Protein AF-A0A2M7PTF0-F1 (afdb_monomer)

pLDDT: mean 96.98, std 5.92, range [62.12, 98.88]

Solvent-accessible surface area (backbone atoms only — not comparable to full-atom values): 2552 Å² total; per-residue (Å²): 130,62,67,66,41,53,52,26,48,55,50,15,54,55,23,42,60,48,14,52,56,26,45,78,68,67,40,48,73,60,13,52,53,26,43,51,51,17,52,49,28,46,52,52,30,54,60,70,73,104

Sequence (50 aa):
MNEEINQLIEKAKRSVGAAEKLFDGGDYDFSVSRSYYAMFYCAEAVLLAR

Nearest PDB structures (foldseek):
  9eon-assembly1_A  TM=9.889E-01  e=1.289E+00  Synechocystis sp. PCC 6803
  7o3x-assembly1_E  TM=9.835E-01  e=1.662E+00  Synechocystis sp. PCC 6803 substr. Kazusa
  4di0-assembly1_B  TM=9.918E-01  e=2.011E+00  Burkholderia pseudomallei 1710b
  4zmc-assembly1_F  TM=9.985E-01  e=4.043E+00  Pseudo-nitzschia multiseries
  2hr5-assembly1_A  TM=9.886E-01  e=5.918E+00  Pyrococcus furiosus

Mean predicted aligned error: 2.27 Å

Structure (mmCIF, N/CA/C/O backbone):
data_AF-A0A2M7PTF0-F1
#
_entry.id   AF-A0A2M7PTF0-F1
#
loop_
_atom_site.group_PDB
_atom_site.id
_atom_site.type_symbol
_atom_site.label_atom_id
_atom_site.label_alt_id
_atom_site.label_comp_id
_atom_site.label_asym_id
_atom_site.label_entity_id
_atom_site.label_seq_id
_atom_site.pdbx_PDB_ins_code
_atom_site.Cartn_x
_atom_site.Cartn_y
_atom_site.Cartn_z
_atom_site.occupancy
_atom_site.B_iso_or_equiv
_atom_site.auth_seq_id
_atom_site.auth_comp_id
_atom_site.auth_asym_id
_atom_site.auth_atom_id
_atom_site.pdbx_PDB_model_num
ATOM 1 N N . MET A 1 1 ? -17.319 3.640 12.197 1.00 62.12 1 MET A N 1
ATOM 2 C CA . MET A 1 1 ? -16.071 3.061 11.652 1.00 62.12 1 MET A CA 1
ATOM 3 C C . MET A 1 1 ? -14.935 3.671 12.452 1.00 62.12 1 MET A C 1
ATOM 5 O O . MET A 1 1 ? -14.966 4.883 12.626 1.00 62.12 1 MET A O 1
ATOM 9 N N . ASN A 1 2 ? -14.052 2.866 13.046 1.00 86.62 2 ASN A N 1
ATOM 10 C CA . ASN A 1 2 ? -12.960 3.376 13.882 1.00 86.62 2 ASN A CA 1
ATOM 11 C C . ASN A 1 2 ? -12.026 4.249 13.018 1.00 86.62 2 ASN A C 1
ATOM 13 O O . ASN A 1 2 ? -11.622 3.824 11.937 1.00 86.62 2 ASN A O 1
ATOM 17 N N . GLU A 1 3 ? -11.727 5.465 13.472 1.00 94.75 3 GLU A N 1
ATOM 18 C CA . GLU A 1 3 ? -10.883 6.425 12.751 1.00 94.75 3 GLU A CA 1
ATOM 19 C C . GLU A 1 3 ? -9.487 5.852 12.466 1.00 94.75 3 GLU A C 1
ATOM 21 O O . GLU A 1 3 ? -8.939 6.042 11.383 1.00 94.75 3 GLU A O 1
ATOM 26 N N . GLU A 1 4 ? -8.950 5.050 13.384 1.00 96.62 4 GLU A N 1
ATOM 27 C CA . GLU A 1 4 ? -7.664 4.375 13.208 1.00 96.62 4 GLU A CA 1
ATOM 28 C C . GLU A 1 4 ? -7.696 3.348 12.064 1.00 96.62 4 GLU A C 1
ATOM 30 O O . GLU A 1 4 ? -6.794 3.309 11.225 1.00 96.62 4 GLU A O 1
ATOM 35 N N . ILE A 1 5 ? -8.786 2.577 11.958 1.00 98.06 5 ILE A N 1
ATOM 36 C CA . ILE A 1 5 ? -9.003 1.634 10.851 1.00 98.06 5 ILE A CA 1
ATOM 37 C C . ILE A 1 5 ? -9.047 2.394 9.522 1.00 98.06 5 ILE A C 1
ATOM 39 O O . ILE A 1 5 ? -8.400 1.983 8.559 1.00 98.06 5 ILE A O 1
ATOM 43 N N . ASN A 1 6 ? -9.749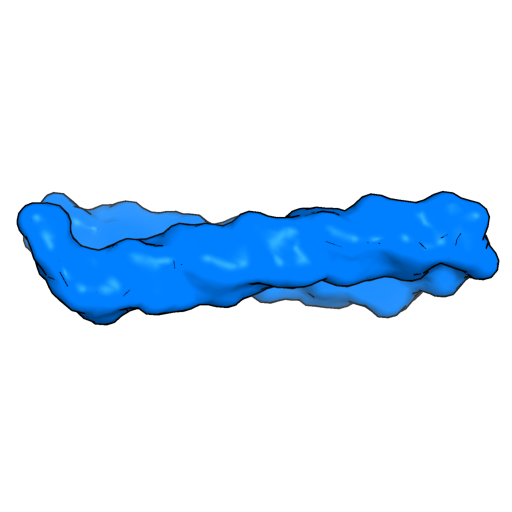 3.530 9.460 1.00 97.62 6 ASN A N 1
ATOM 44 C CA . ASN A 1 6 ? -9.812 4.344 8.243 1.00 97.62 6 ASN A CA 1
ATOM 45 C C . ASN A 1 6 ? -8.424 4.832 7.820 1.00 97.62 6 ASN A C 1
ATOM 47 O O . ASN A 1 6 ? -8.058 4.735 6.649 1.00 97.62 6 ASN A O 1
ATOM 51 N N . GLN A 1 7 ? -7.625 5.309 8.774 1.00 98.38 7 GLN A N 1
ATOM 52 C CA . GLN A 1 7 ? -6.269 5.785 8.508 1.00 98.38 7 GLN A CA 1
ATOM 53 C C . GLN A 1 7 ? -5.350 4.670 8.000 1.00 98.38 7 GLN A C 1
ATOM 55 O O . GLN A 1 7 ? -4.541 4.911 7.099 1.00 98.38 7 GLN A O 1
ATOM 60 N N . LEU A 1 8 ? -5.476 3.452 8.532 1.00 98.50 8 LEU A N 1
ATOM 61 C CA . LEU A 1 8 ? -4.740 2.281 8.048 1.00 98.50 8 LEU A CA 1
ATOM 62 C C . LEU A 1 8 ? -5.146 1.909 6.620 1.00 98.50 8 LEU A C 1
ATOM 64 O O . LEU A 1 8 ? -4.277 1.723 5.766 1.00 98.50 8 LEU A O 1
ATOM 68 N N . ILE A 1 9 ? -6.445 1.895 6.319 1.00 98.44 9 ILE A N 1
ATOM 69 C CA . ILE A 1 9 ? -6.937 1.634 4.960 1.00 98.44 9 ILE A CA 1
ATOM 70 C C . ILE A 1 9 ? -6.452 2.708 3.972 1.00 98.44 9 ILE A C 1
ATOM 72 O O . ILE A 1 9 ? -6.019 2.375 2.868 1.00 98.44 9 ILE A O 1
ATOM 76 N N . GLU A 1 10 ? -6.426 3.985 4.357 1.00 98.62 10 GLU A N 1
ATOM 77 C CA . GLU A 1 10 ? -5.881 5.051 3.503 1.00 98.62 10 GLU A CA 1
ATOM 78 C C . GLU A 1 10 ? -4.355 4.961 3.325 1.00 98.62 10 GLU A C 1
ATOM 80 O O . GLU A 1 10 ? -3.823 5.279 2.256 1.00 98.62 10 GLU A O 1
ATOM 85 N N . LYS A 1 11 ? -3.607 4.488 4.330 1.00 98.56 11 LYS A N 1
ATOM 86 C CA . LYS A 1 11 ? -2.177 4.162 4.164 1.00 98.56 11 LYS A CA 1
ATOM 87 C C . LYS A 1 11 ? -1.976 2.989 3.202 1.00 98.56 11 LYS A C 1
ATOM 89 O O . LYS A 1 11 ? -1.079 3.062 2.357 1.00 98.56 11 LYS A O 1
ATOM 94 N N . ALA A 1 12 ? -2.811 1.954 3.285 1.00 98.81 12 ALA A N 1
ATOM 95 C CA . ALA A 1 12 ? -2.762 0.814 2.376 1.00 98.81 12 ALA A CA 1
ATOM 96 C C . ALA A 1 12 ? -3.000 1.248 0.924 1.00 98.81 12 ALA A C 1
ATOM 98 O O . ALA A 1 12 ? -2.153 0.996 0.069 1.00 98.81 12 ALA A O 1
ATOM 99 N N . LYS A 1 13 ? -4.077 1.999 0.658 1.00 98.81 13 LYS A N 1
ATOM 100 C CA . LYS A 1 13 ? -4.395 2.523 -0.685 1.00 98.81 13 LYS A CA 1
ATOM 101 C C . LYS A 1 13 ? -3.261 3.361 -1.271 1.00 98.81 13 LYS A C 1
ATOM 103 O O . LYS A 1 13 ? -2.865 3.149 -2.414 1.00 98.81 13 LYS A O 1
ATOM 108 N N . ARG A 1 14 ? -2.695 4.285 -0.484 1.00 98.81 14 ARG A N 1
ATOM 109 C CA . ARG A 1 14 ? -1.540 5.089 -0.924 1.00 98.81 14 ARG A CA 1
ATOM 110 C C . ARG A 1 14 ? -0.318 4.228 -1.229 1.00 98.81 14 ARG A C 1
ATOM 112 O O . ARG A 1 14 ? 0.416 4.538 -2.162 1.00 98.81 14 ARG A O 1
ATOM 119 N N . SER A 1 15 ? -0.102 3.164 -0.459 1.00 98.75 15 SER A N 1
ATOM 120 C CA . SER A 1 15 ? 1.010 2.237 -0.679 1.00 98.75 15 SER A CA 1
ATOM 121 C C . SER A 1 15 ? 0.825 1.433 -1.967 1.00 98.75 15 SER A C 1
ATOM 123 O O . SER A 1 15 ? 1.778 1.337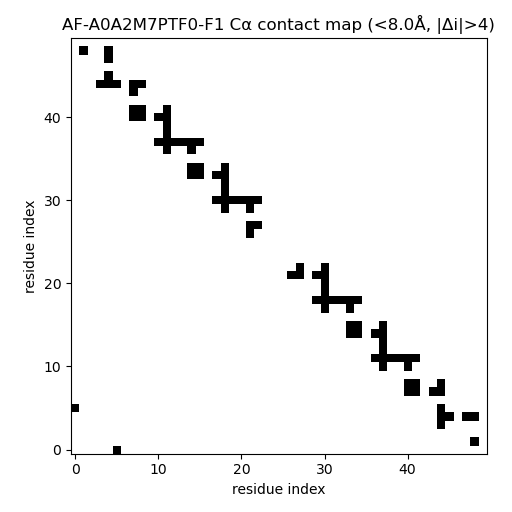 -2.731 1.00 98.75 15 SER A O 1
ATOM 125 N N . VAL A 1 16 ? -0.391 0.961 -2.268 1.00 98.88 16 VAL A N 1
ATOM 126 C CA . VAL A 1 16 ? -0.711 0.311 -3.555 1.00 98.88 16 VAL A CA 1
ATOM 127 C C . VAL A 1 16 ? -0.475 1.267 -4.723 1.00 98.88 16 VAL A C 1
ATOM 129 O O . VAL A 1 16 ? 0.287 0.941 -5.625 1.00 98.88 16 VAL A O 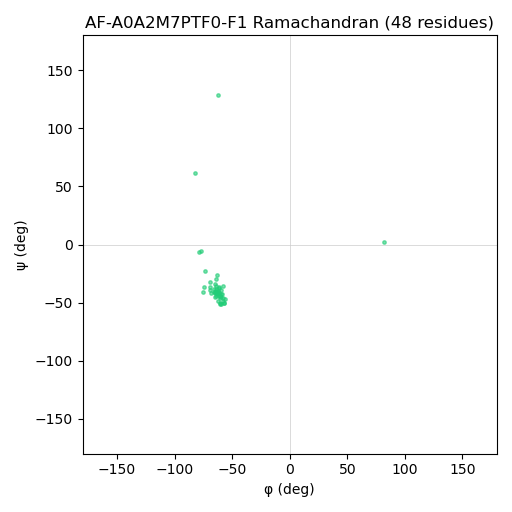1
ATOM 132 N N . GLY A 1 17 ? -1.016 2.489 -4.669 1.00 98.81 17 GLY A N 1
ATOM 133 C CA . GLY 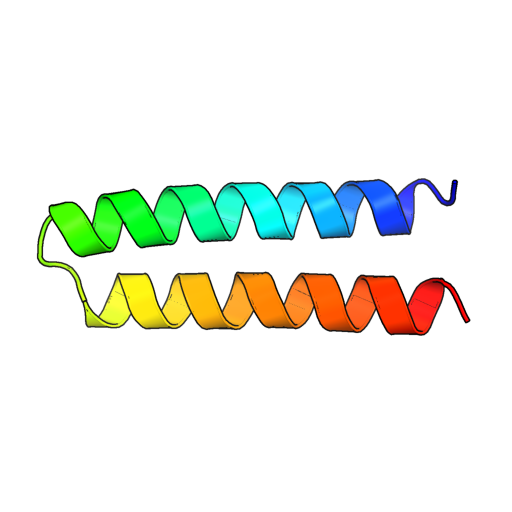A 1 17 ? -0.814 3.463 -5.749 1.00 98.81 17 GLY A CA 1
ATOM 13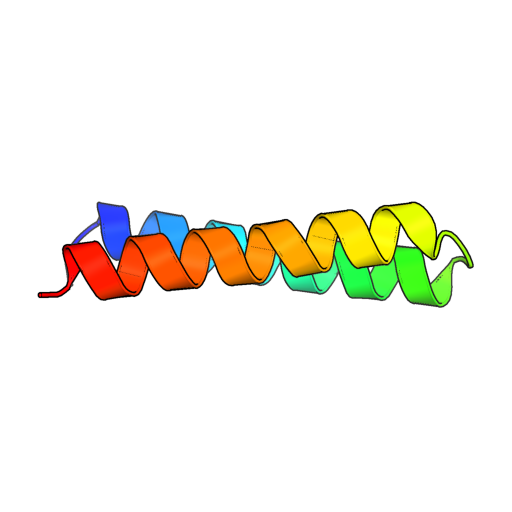4 C C . GLY A 1 17 ? 0.652 3.886 -5.933 1.00 98.81 17 GLY A C 1
ATOM 135 O O . GLY A 1 17 ? 1.058 4.281 -7.024 1.00 98.81 17 GLY A O 1
ATOM 136 N N . ALA A 1 18 ? 1.477 3.812 -4.883 1.00 98.75 18 ALA A N 1
ATOM 137 C CA . ALA A 1 18 ? 2.923 3.983 -5.007 1.00 98.75 18 ALA A CA 1
ATOM 138 C C . ALA A 1 18 ? 3.594 2.748 -5.626 1.00 98.75 18 ALA A C 1
ATOM 140 O O . ALA A 1 18 ? 4.483 2.906 -6.457 1.00 98.75 18 ALA A O 1
ATOM 141 N N . ALA A 1 19 ? 3.172 1.541 -5.239 1.00 98.88 19 ALA A N 1
ATOM 142 C CA . ALA A 1 19 ? 3.675 0.290 -5.799 1.00 98.88 19 ALA A CA 1
ATOM 143 C C . ALA A 1 19 ? 3.429 0.204 -7.311 1.00 98.88 19 ALA A C 1
ATOM 145 O O . ALA A 1 19 ? 4.346 -0.174 -8.035 1.00 98.88 19 ALA A O 1
ATOM 146 N N . GLU A 1 20 ? 2.247 0.613 -7.780 1.00 98.81 20 GLU A N 1
ATOM 147 C CA . GLU A 1 20 ? 1.897 0.680 -9.207 1.00 98.81 20 GLU A CA 1
ATOM 148 C C . GLU A 1 20 ? 2.844 1.616 -9.969 1.00 98.81 20 GLU A C 1
ATOM 150 O O . GLU A 1 20 ? 3.493 1.199 -10.921 1.00 98.81 20 GLU A O 1
ATOM 155 N N . LYS A 1 21 ? 3.037 2.850 -9.484 1.00 98.81 21 LYS A N 1
ATOM 156 C CA . LYS A 1 21 ? 3.958 3.817 -10.113 1.00 98.81 21 LYS A CA 1
ATOM 157 C C . LYS A 1 21 ? 5.402 3.320 -10.168 1.00 98.81 21 LYS A C 1
ATOM 159 O O . LYS A 1 21 ? 6.095 3.569 -11.147 1.00 98.81 21 LYS A O 1
ATOM 164 N N . LEU A 1 22 ? 5.861 2.653 -9.107 1.00 98.81 22 LEU A N 1
ATOM 165 C CA . LEU A 1 22 ? 7.205 2.071 -9.046 1.00 98.81 22 LEU A CA 1
ATOM 166 C C . LEU A 1 22 ? 7.336 0.888 -10.007 1.00 98.81 22 LEU A C 1
ATOM 168 O O . LEU A 1 22 ? 8.357 0.753 -10.671 1.00 98.81 22 LEU A O 1
ATOM 172 N N . PHE A 1 23 ? 6.296 0.060 -10.112 1.00 98.75 23 PHE A N 1
ATOM 173 C CA . PHE A 1 23 ? 6.258 -1.054 -11.052 1.00 98.75 23 PHE A CA 1
ATOM 174 C C . PHE A 1 23 ? 6.337 -0.559 -12.499 1.00 98.75 23 PHE A C 1
ATOM 176 O O . PHE A 1 23 ? 7.186 -1.021 -13.259 1.00 98.75 23 PHE A O 1
ATOM 183 N N . ASP A 1 24 ? 5.516 0.431 -12.849 1.00 98.69 24 ASP A N 1
ATOM 184 C CA . ASP A 1 24 ? 5.500 1.041 -14.181 1.00 98.69 24 ASP A CA 1
ATOM 185 C C . ASP A 1 24 ? 6.823 1.757 -14.507 1.00 98.69 24 ASP A C 1
ATOM 187 O O . ASP A 1 24 ? 7.230 1.823 -15.666 1.00 98.69 24 ASP A O 1
ATOM 191 N N . GLY A 1 25 ? 7.518 2.267 -13.484 1.00 98.50 25 GLY A N 1
ATOM 192 C CA . GLY A 1 25 ? 8.847 2.874 -13.595 1.00 98.50 25 GLY A CA 1
ATOM 193 C C . GLY A 1 25 ? 10.012 1.879 -13.682 1.00 98.50 25 GLY A C 1
ATOM 194 O O . GLY A 1 25 ? 11.143 2.305 -13.901 1.00 98.50 25 GLY A O 1
ATOM 195 N N . GLY A 1 26 ? 9.764 0.574 -13.521 1.00 98.56 26 GLY A N 1
ATOM 196 C CA . GLY A 1 26 ? 10.801 -0.468 -13.503 1.00 98.56 26 GLY A CA 1
ATOM 197 C C . GLY A 1 26 ? 11.516 -0.647 -12.156 1.00 98.56 26 GLY A C 1
ATOM 198 O O . GLY A 1 26 ? 12.395 -1.499 -12.033 1.00 98.56 26 GLY A O 1
ATOM 199 N N . ASP A 1 27 ? 11.117 0.100 -11.125 1.00 98.69 27 ASP A N 1
ATOM 200 C CA . ASP A 1 27 ? 11.664 0.041 -9.766 1.00 98.69 27 ASP A CA 1
ATOM 201 C C . ASP A 1 27 ? 11.021 -1.106 -8.959 1.00 98.69 27 ASP A C 1
ATOM 203 O O . ASP A 1 27 ? 10.345 -0.905 -7.941 1.00 98.69 27 ASP A O 1
ATOM 207 N N . TYR A 1 28 ? 11.205 -2.342 -9.427 1.00 98.50 28 TYR A N 1
ATOM 208 C CA . TYR A 1 28 ? 10.476 -3.510 -8.919 1.00 98.50 28 TYR A CA 1
ATOM 209 C C . TYR A 1 28 ? 10.733 -3.814 -7.438 1.00 98.50 28 TYR A C 1
ATOM 211 O O . TYR A 1 28 ? 9.782 -4.083 -6.704 1.00 98.50 28 TYR A O 1
ATOM 219 N N . ASP A 1 29 ? 11.973 -3.698 -6.959 1.00 98.62 29 ASP A N 1
ATOM 220 C CA . ASP A 1 29 ? 12.309 -3.947 -5.547 1.00 98.62 29 ASP A CA 1
ATOM 221 C C . ASP A 1 29 ? 11.565 -2.980 -4.606 1.00 98.62 29 ASP A C 1
ATOM 223 O O . ASP A 1 29 ? 11.060 -3.353 -3.535 1.00 98.62 29 ASP A O 1
ATOM 227 N N . PHE A 1 30 ? 11.419 -1.724 -5.033 1.00 98.44 30 PHE A N 1
ATOM 228 C CA . PHE A 1 30 ? 10.653 -0.723 -4.298 1.00 98.44 30 PHE A CA 1
ATOM 229 C C . PHE A 1 30 ? 9.145 -0.957 -4.421 1.00 98.44 30 PHE A C 1
ATOM 231 O O . PHE A 1 30 ? 8.418 -0.764 -3.441 1.00 98.44 30 PHE A O 1
ATOM 238 N N . SER A 1 31 ? 8.664 -1.411 -5.582 1.00 98.81 31 SER A N 1
ATOM 239 C CA . SER A 1 31 ? 7.260 -1.788 -5.780 1.00 98.81 31 SER A CA 1
ATOM 240 C C . SER A 1 31 ? 6.836 -2.929 -4.847 1.00 98.81 31 SER A C 1
ATOM 242 O O . SER A 1 31 ? 5.821 -2.822 -4.148 1.00 98.81 31 SER A O 1
ATOM 244 N N . VAL A 1 32 ? 7.654 -3.981 -4.739 1.00 98.69 32 VAL A N 1
ATOM 245 C CA . VAL A 1 32 ? 7.425 -5.101 -3.810 1.00 98.69 32 VAL A CA 1
ATOM 246 C C . VAL A 1 32 ? 7.386 -4.601 -2.368 1.00 98.69 32 VAL A C 1
ATOM 248 O O . VAL A 1 32 ? 6.464 -4.931 -1.621 1.00 98.69 32 VAL A O 1
ATOM 251 N N . SER A 1 33 ? 8.327 -3.732 -1.989 1.00 98.62 33 SER A N 1
ATOM 252 C CA . SER A 1 33 ? 8.363 -3.138 -0.648 1.00 98.62 33 SER A CA 1
ATOM 253 C C . SER A 1 33 ? 7.075 -2.365 -0.326 1.00 98.62 33 SER A C 1
ATOM 255 O O . SER A 1 33 ? 6.524 -2.497 0.768 1.00 98.62 33 SER A O 1
ATOM 257 N N . ARG A 1 34 ? 6.543 -1.581 -1.274 1.00 98.69 34 ARG A N 1
ATOM 258 C CA . ARG A 1 34 ? 5.268 -0.862 -1.092 1.00 98.69 34 ARG A CA 1
ATOM 259 C C . ARG A 1 34 ? 4.062 -1.793 -1.039 1.00 98.69 34 ARG A C 1
ATOM 261 O O . ARG A 1 34 ? 3.165 -1.556 -0.230 1.00 98.69 34 ARG A O 1
ATOM 268 N N . SER A 1 35 ? 4.073 -2.865 -1.824 1.00 98.81 35 SER A N 1
ATOM 269 C CA . SER A 1 35 ? 3.033 -3.899 -1.799 1.00 98.81 35 SER A CA 1
ATOM 270 C C . SER A 1 35 ? 2.976 -4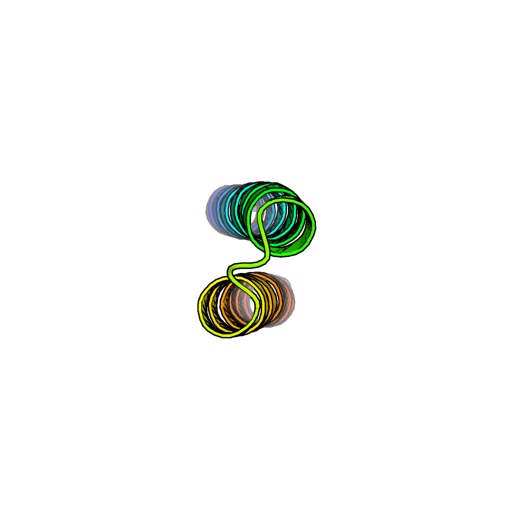.611 -0.442 1.00 98.81 35 SER A C 1
ATOM 272 O O . SER A 1 35 ? 1.893 -4.772 0.121 1.00 98.81 35 SER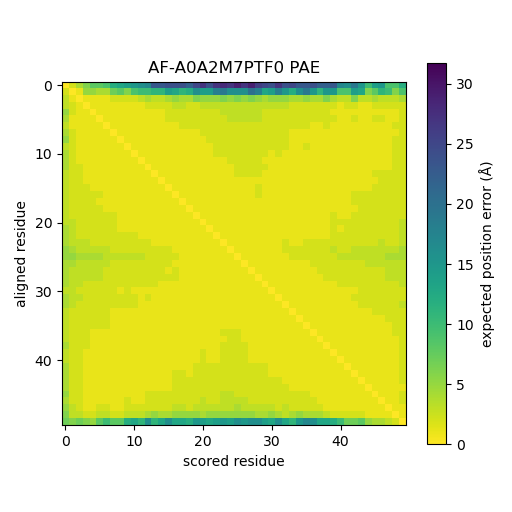 A O 1
ATOM 274 N N . TYR A 1 36 ? 4.133 -4.943 0.142 1.00 98.81 36 TYR A N 1
ATOM 275 C CA . TYR A 1 36 ? 4.222 -5.502 1.496 1.00 98.81 36 TYR A CA 1
ATOM 276 C C . TYR A 1 36 ? 3.583 -4.576 2.539 1.00 98.81 36 TYR A C 1
ATOM 278 O O . TYR A 1 36 ? 2.730 -5.011 3.312 1.00 98.81 36 TYR A O 1
ATOM 286 N N . TYR A 1 37 ? 3.939 -3.286 2.537 1.00 98.69 37 TYR A N 1
ATOM 287 C CA . TYR A 1 37 ? 3.369 -2.337 3.497 1.00 98.69 37 TYR A CA 1
ATOM 288 C C . TYR A 1 37 ? 1.864 -2.135 3.309 1.00 98.69 37 TYR A C 1
ATOM 290 O O . TYR A 1 37 ? 1.149 -1.981 4.297 1.00 98.69 37 TYR A O 1
ATOM 298 N N . ALA A 1 38 ? 1.358 -2.185 2.073 1.00 98.88 38 ALA A N 1
ATOM 299 C CA . ALA A 1 38 ? -0.082 -2.153 1.837 1.00 98.88 38 ALA A CA 1
ATOM 300 C C . ALA A 1 38 ? -0.796 -3.310 2.553 1.00 98.88 38 ALA A C 1
ATOM 302 O O . ALA A 1 38 ? -1.758 -3.081 3.288 1.00 98.88 38 ALA A O 1
ATOM 303 N N . MET A 1 39 ? -0.286 -4.535 2.392 1.00 98.81 39 MET A N 1
ATOM 304 C CA . MET A 1 39 ? -0.830 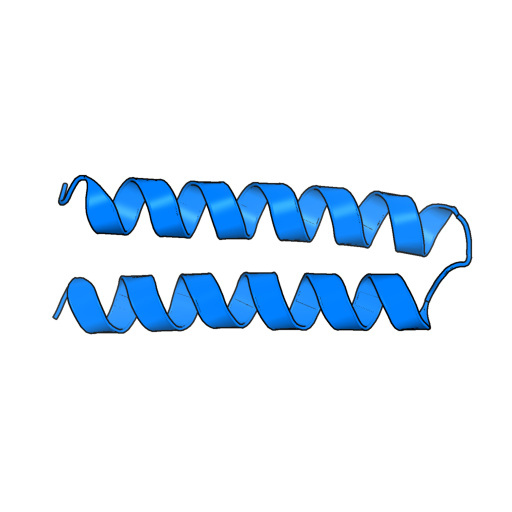-5.716 3.066 1.00 98.81 39 MET A CA 1
ATOM 305 C C . MET A 1 39 ? -0.691 -5.630 4.588 1.00 98.81 39 MET A C 1
ATOM 307 O O . MET A 1 39 ? -1.628 -5.984 5.301 1.00 98.81 39 MET A O 1
ATOM 311 N N . PHE A 1 40 ? 0.442 -5.127 5.085 1.00 98.75 40 PHE A N 1
ATOM 312 C CA . PHE A 1 40 ? 0.679 -4.914 6.513 1.00 98.75 40 PHE A CA 1
ATOM 313 C C . PHE A 1 40 ? -0.391 -4.004 7.136 1.00 98.75 40 PHE A C 1
ATOM 315 O O . PHE A 1 40 ? -1.041 -4.405 8.099 1.00 98.75 40 PHE A O 1
ATOM 322 N N . TYR A 1 41 ? -0.664 -2.839 6.539 1.00 98.75 41 TYR A N 1
ATOM 323 C CA . TYR A 1 41 ? -1.695 -1.927 7.050 1.00 98.75 41 TYR A CA 1
ATOM 324 C C . TYR A 1 41 ? -3.105 -2.529 6.985 1.00 98.75 41 TYR A C 1
ATOM 326 O O . TYR A 1 41 ? -3.917 -2.307 7.883 1.00 98.75 41 TYR A O 1
ATOM 334 N N . CYS A 1 42 ? -3.408 -3.321 5.951 1.00 98.56 42 CYS A N 1
ATOM 335 C CA . CYS A 1 42 ? -4.665 -4.067 5.893 1.00 98.56 42 CYS A CA 1
ATOM 336 C C . CYS A 1 42 ? -4.776 -5.097 7.026 1.00 98.56 42 CYS A C 1
ATOM 338 O O . CYS A 1 42 ? -5.843 -5.220 7.625 1.00 98.56 42 CYS A O 1
ATOM 340 N N . ALA A 1 43 ? -3.697 -5.817 7.342 1.00 98.56 43 ALA A N 1
ATOM 341 C CA . ALA A 1 43 ? -3.684 -6.781 8.438 1.00 98.56 43 ALA A CA 1
ATOM 342 C C . ALA A 1 43 ? -3.896 -6.096 9.799 1.00 98.56 43 ALA A C 1
ATOM 344 O O . ALA A 1 43 ? -4.727 -6.558 10.580 1.00 98.56 43 ALA A O 1
ATOM 345 N N . GLU A 1 44 ? -3.228 -4.966 10.055 1.00 98.31 44 GLU A N 1
ATOM 346 C CA . GLU A 1 44 ? -3.455 -4.154 11.261 1.00 98.31 44 GLU A CA 1
ATOM 347 C C . GLU A 1 44 ? -4.920 -3.707 11.374 1.00 98.31 44 GLU A C 1
ATOM 349 O O . GLU A 1 44 ? -5.543 -3.867 12.424 1.00 98.31 44 GLU A O 1
ATOM 354 N N . ALA A 1 45 ? -5.506 -3.219 10.275 1.00 98.06 45 ALA A N 1
ATOM 355 C CA . ALA A 1 45 ? -6.898 -2.778 10.240 1.00 98.06 45 ALA A CA 1
ATOM 356 C C . ALA A 1 45 ? -7.882 -3.917 10.560 1.00 98.06 45 ALA A C 1
ATOM 358 O O . ALA A 1 45 ? -8.837 -3.714 11.308 1.00 98.06 45 ALA A O 1
ATOM 359 N N . VAL A 1 46 ? -7.642 -5.118 10.021 1.00 97.62 46 VAL A N 1
ATOM 360 C CA . VAL A 1 46 ? -8.461 -6.311 10.296 1.00 97.62 46 VAL A CA 1
ATOM 361 C C . VAL A 1 46 ? -8.354 -6.735 11.759 1.00 97.62 46 VAL A C 1
ATOM 363 O O . VAL A 1 46 ? -9.366 -7.090 12.360 1.00 97.62 46 VAL A O 1
ATOM 366 N N . LEU A 1 47 ? -7.155 -6.689 12.344 1.00 97.62 47 LEU A N 1
ATOM 367 C CA . LEU A 1 47 ? -6.949 -7.035 13.752 1.00 97.62 47 LEU A CA 1
ATOM 368 C C . LEU A 1 47 ? -7.640 -6.043 14.697 1.00 97.62 47 LEU A C 1
ATOM 370 O O . LEU A 1 47 ? -8.215 -6.470 15.693 1.00 97.62 47 LEU A O 1
ATOM 374 N N . LEU A 1 48 ? -7.631 -4.749 14.368 1.00 96.81 48 LEU A N 1
ATOM 375 C CA . LEU A 1 48 ? -8.323 -3.706 15.138 1.00 96.81 48 LEU A CA 1
ATOM 376 C C . LEU A 1 48 ? -9.848 -3.728 14.978 1.00 96.81 48 LEU A C 1
ATOM 378 O O . LEU A 1 48 ? -10.560 -3.193 15.824 1.00 96.81 48 LEU A O 1
ATOM 382 N N . ALA A 1 49 ? -10.361 -4.302 13.889 1.00 93.62 49 ALA A N 1
ATOM 383 C CA . ALA A 1 49 ? -11.797 -4.445 13.649 1.00 93.62 49 ALA A CA 1
ATOM 384 C C . ALA A 1 49 ? -12.443 -5.584 14.460 1.00 93.62 49 ALA A C 1
ATOM 386 O O . ALA A 1 49 ? -13.656 -5.784 14.350 1.00 93.62 49 ALA A O 1
ATOM 387 N N . ARG A 1 50 ? -11.632 -6.361 15.184 1.00 79.7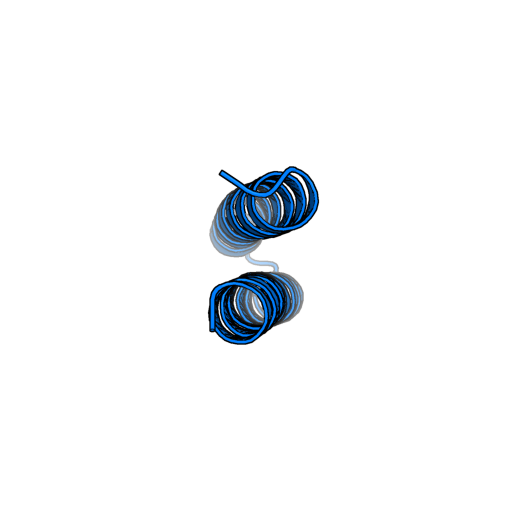5 50 ARG A N 1
ATOM 388 C CA . ARG A 1 50 ? -12.024 -7.599 15.853 1.00 79.75 50 ARG A CA 1
ATOM 389 C C . ARG A 1 50 ? -12.547 -7.394 17.270 1.00 79.75 50 ARG A C 1
ATOM 391 O O . ARG A 1 50 ? -12.143 -6.412 17.925 1.00 79.75 50 ARG A O 1
#

Radius of gyration: 11.84 Å; Cα contacts (8 Å, |Δi|>4): 48; chains: 1; bounding box: 28×14×30 Å

Foldseek 3Di:
DDPLLVVLQVLLVVLQVVLVVCVVVVVNVSSVVSNVSSVVSNVVSVVVVD

Secondary structure (DSSP, 8-state):
--HHHHHHHHHHHHHHHHHHHHHHTT-HHHHHHHHHHHHHHHHHHHHHT-